Protein AF-A0A6V7KRG3-F1 (afdb_monomer)

Organism: NCBI:txid1563983

Secondary structure (DSSP, 8-state):
-PPEEE-----S--SS-SSS-S---S--------TT-HHHHHHHHHHTTSS---HHHHHHHHHHHHHHHHHHT-PPPP--TTTTTS------PPPPP--EEE-STTSSHHHHHHHHHHHH-

Sequence (121 aa):
MACYLMKVSGIPGLNHWLSRSCQYLISRDIGHEVKNGPIDILKNKISKGELVEDEYQMRVVQNLQRVYEDVHQYEPEKPGFFSKWLGKGKKKKKPPKGLYLYGAVGGGKTMLMDLFYDCCQ

Mean predicted aligned error: 13.24 Å

Structure (mmCIF, N/CA/C/O backbone):
data_AF-A0A6V7KRG3-F1
#
_entry.id   AF-A0A6V7KRG3-F1
#
loop_
_atom_site.group_PDB
_atom_site.id
_atom_site.type_symbol
_atom_site.label_atom_id
_atom_site.label_alt_id
_atom_site.label_comp_id
_atom_site.label_asym_id
_atom_site.label_entity_id
_atom_site.label_seq_id
_atom_site.pdbx_PDB_ins_code
_atom_site.Cartn_x
_atom_site.Cartn_y
_atom_site.Cartn_z
_atom_site.occupancy
_atom_site.B_iso_or_equiv
_atom_site.auth_seq_id
_atom_site.auth_comp_id
_atom_site.auth_asym_id
_atom_site.auth_atom_id
_atom_site.pdbx_PDB_model_num
ATOM 1 N N . MET A 1 1 ? -4.637 -9.980 13.983 1.00 33.91 1 MET A N 1
ATOM 2 C CA . MET A 1 1 ? -4.799 -11.201 13.157 1.00 33.91 1 MET A CA 1
ATOM 3 C C . MET A 1 1 ? -3.909 -11.011 11.932 1.00 33.91 1 MET A C 1
ATOM 5 O O . MET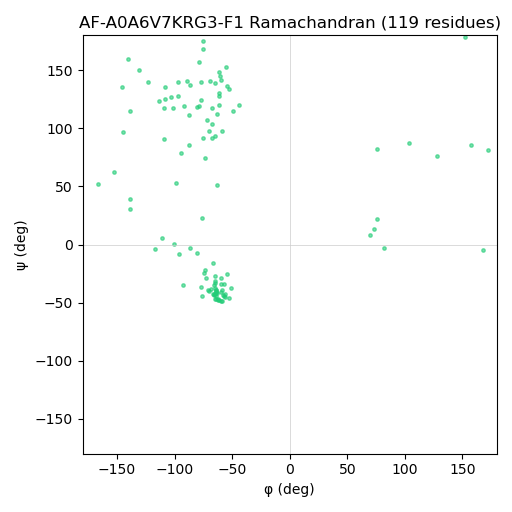 A 1 1 ? -4.037 -9.985 11.282 1.00 33.91 1 MET A O 1
ATOM 9 N N . ALA A 1 2 ? -2.913 -11.871 11.712 1.00 32.47 2 ALA A N 1
ATOM 10 C CA . ALA A 1 2 ? -1.742 -11.530 10.895 1.00 32.47 2 ALA A CA 1
ATOM 11 C C . ALA A 1 2 ? -2.005 -11.567 9.374 1.00 32.47 2 ALA A C 1
ATOM 13 O O . ALA A 1 2 ? -2.391 -12.599 8.826 1.00 32.47 2 ALA A O 1
ATOM 14 N N . CYS A 1 3 ? -1.728 -10.453 8.690 1.00 29.53 3 CYS A N 1
ATOM 15 C CA . CYS A 1 3 ? -1.468 -10.431 7.250 1.00 29.53 3 CYS A CA 1
ATOM 16 C C . CYS A 1 3 ? -0.027 -10.896 7.026 1.00 29.53 3 CYS A C 1
ATOM 18 O O . CYS A 1 3 ? 0.912 -10.273 7.525 1.00 29.53 3 CYS A O 1
ATOM 20 N N .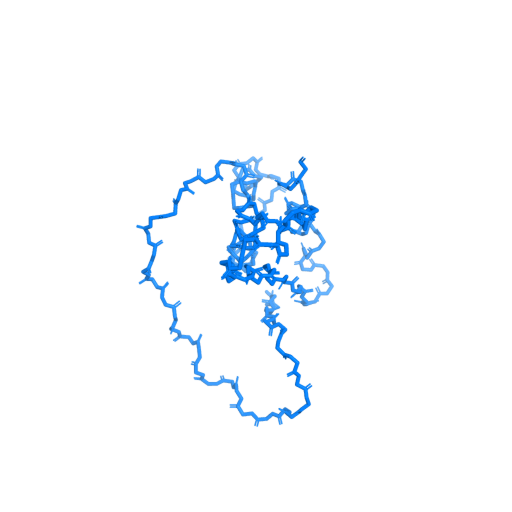 TYR A 1 4 ? 0.152 -11.990 6.294 1.00 40.25 4 TYR A N 1
ATOM 21 C CA . TYR A 1 4 ? 1.477 -12.449 5.902 1.00 40.25 4 TYR A CA 1
ATOM 22 C C . TYR A 1 4 ? 1.789 -11.952 4.484 1.00 40.25 4 TYR A C 1
ATOM 24 O O . TYR A 1 4 ? 0.930 -11.926 3.607 1.00 40.25 4 TYR A O 1
ATOM 32 N N . LEU A 1 5 ? 3.036 -11.533 4.269 1.00 36.44 5 LEU A N 1
ATOM 33 C CA . LEU A 1 5 ? 3.560 -11.061 2.988 1.00 36.44 5 LEU A CA 1
ATOM 34 C C . LEU A 1 5 ? 4.424 -12.159 2.369 1.00 36.44 5 LEU A C 1
ATOM 36 O O . LEU A 1 5 ? 5.350 -12.657 3.007 1.00 36.44 5 LEU A O 1
ATOM 40 N N . MET A 1 6 ? 4.147 -12.526 1.118 1.00 34.62 6 MET A N 1
ATOM 41 C CA . MET A 1 6 ? 4.990 -13.430 0.335 1.00 34.62 6 MET A CA 1
ATOM 42 C C . MET A 1 6 ? 5.651 -12.608 -0.752 1.00 34.62 6 MET A C 1
ATOM 44 O O . MET A 1 6 ? 4.999 -12.067 -1.643 1.00 34.62 6 MET A O 1
ATOM 48 N N . LYS A 1 7 ? 6.980 -12.548 -0.694 1.00 39.81 7 LYS A N 1
ATOM 49 C CA . LYS A 1 7 ? 7.797 -12.175 -1.842 1.00 39.81 7 LYS A CA 1
ATOM 50 C C . LYS A 1 7 ? 7.732 -13.363 -2.806 1.00 39.81 7 LYS A C 1
ATOM 52 O O . LYS A 1 7 ? 8.290 -14.416 -2.509 1.00 39.81 7 LYS A O 1
ATOM 57 N N . VAL A 1 8 ? 7.012 -13.229 -3.918 1.00 42.28 8 VAL A N 1
ATOM 58 C CA . VAL A 1 8 ? 6.890 -14.314 -4.902 1.00 42.28 8 VAL A CA 1
ATOM 59 C C . VAL A 1 8 ? 8.237 -14.487 -5.613 1.00 42.28 8 VAL A C 1
ATOM 61 O O . VAL A 1 8 ? 8.593 -13.754 -6.535 1.00 42.28 8 VAL A O 1
ATOM 64 N N . SER A 1 9 ? 9.015 -15.450 -5.136 1.00 43.50 9 SER A N 1
ATOM 65 C CA . SER A 1 9 ? 10.071 -16.127 -5.889 1.00 43.50 9 SER A CA 1
ATOM 66 C C . SER A 1 9 ? 9.525 -17.524 -6.155 1.00 43.50 9 SER A C 1
ATOM 68 O O . SER A 1 9 ? 9.074 -18.162 -5.211 1.00 43.50 9 SER A O 1
ATOM 70 N N . GLY A 1 10 ? 9.475 -17.959 -7.415 1.00 51.09 10 GLY A N 1
ATOM 71 C CA . GLY A 1 10 ? 8.909 -19.260 -7.783 1.00 51.09 10 GLY A CA 1
ATOM 72 C C . GLY A 1 10 ? 9.553 -20.416 -7.012 1.00 51.09 10 GLY A C 1
ATOM 73 O O . GLY A 1 10 ? 10.771 -20.434 -6.848 1.00 51.09 10 GLY A O 1
ATOM 74 N N . ILE A 1 11 ? 8.736 -21.356 -6.527 1.00 46.97 11 ILE A N 1
ATOM 75 C CA . ILE A 1 11 ? 9.181 -22.555 -5.799 1.00 46.97 11 ILE A CA 1
ATOM 76 C C . ILE A 1 11 ? 8.242 -23.729 -6.123 1.00 46.97 11 ILE A C 1
ATOM 78 O O . ILE A 1 11 ? 7.025 -23.584 -6.008 1.00 46.97 11 ILE A O 1
ATOM 82 N N . PRO A 1 12 ? 8.806 -24.920 -6.380 1.00 38.12 12 PRO A N 1
ATOM 83 C CA . PRO A 1 12 ? 8.420 -26.137 -5.680 1.00 38.12 12 PRO A CA 1
ATOM 84 C C . PRO A 1 12 ? 9.544 -26.555 -4.711 1.00 38.12 12 PRO A C 1
ATOM 86 O O . PRO A 1 12 ? 10.720 -26.505 -5.062 1.00 38.12 12 PRO A O 1
ATOM 89 N N . GLY A 1 13 ? 9.179 -26.938 -3.481 1.00 41.84 13 GLY A N 1
ATOM 90 C CA . GLY A 1 13 ? 10.121 -27.347 -2.426 1.00 41.84 13 GLY A CA 1
ATOM 91 C C . GLY A 1 13 ? 9.918 -26.591 -1.113 1.00 41.84 13 GLY A C 1
ATOM 92 O O . GLY A 1 13 ? 10.661 -25.667 -0.789 1.00 41.84 13 GLY A O 1
ATOM 93 N N . LEU A 1 14 ? 8.875 -26.969 -0.373 1.00 52.72 14 LEU A N 1
ATOM 94 C CA . LEU A 1 14 ? 8.606 -26.501 0.986 1.00 52.72 14 LEU A CA 1
ATOM 95 C C . LEU A 1 14 ? 9.504 -27.259 1.982 1.00 52.72 14 LEU A C 1
ATOM 97 O O . LEU A 1 14 ? 9.895 -28.388 1.700 1.00 52.72 14 LEU A O 1
ATOM 101 N N . ASN A 1 15 ? 9.727 -26.652 3.155 1.00 44.97 15 ASN A N 1
ATOM 102 C CA . ASN A 1 15 ? 10.372 -27.172 4.378 1.00 44.97 15 ASN A CA 1
ATOM 103 C C . ASN A 1 15 ? 11.809 -26.657 4.588 1.00 44.97 15 ASN A C 1
ATOM 105 O O . ASN A 1 15 ? 12.751 -27.305 4.155 1.00 44.97 15 ASN A O 1
ATOM 109 N N . HIS A 1 16 ? 11.950 -25.490 5.252 1.00 37.88 16 HIS A N 1
ATOM 110 C CA . HIS A 1 16 ? 12.991 -25.163 6.268 1.00 37.88 16 HIS A CA 1
ATOM 111 C C . HIS A 1 16 ? 13.073 -23.646 6.633 1.00 37.88 16 HIS A C 1
ATOM 113 O O . HIS A 1 16 ? 13.799 -23.259 7.543 1.00 37.88 16 HIS A O 1
ATOM 119 N N . TRP A 1 17 ? 12.325 -22.736 5.994 1.00 40.41 17 TRP A N 1
ATOM 120 C CA . TRP A 1 17 ? 12.543 -21.275 6.131 1.00 40.41 17 TRP A CA 1
ATOM 121 C C . TRP A 1 17 ? 11.621 -20.524 7.119 1.00 40.41 17 TRP A C 1
ATOM 123 O O . TRP A 1 17 ? 11.031 -19.508 6.764 1.00 40.41 17 TRP A O 1
ATOM 133 N N . LEU A 1 18 ? 11.513 -20.968 8.380 1.00 41.88 18 LEU A N 1
ATOM 134 C CA . LEU A 1 18 ? 10.744 -20.237 9.414 1.00 41.88 18 LEU A CA 1
ATOM 135 C C . LEU A 1 18 ? 11.569 -19.584 10.540 1.00 41.88 18 LEU A C 1
ATOM 137 O O . LEU A 1 18 ? 10.981 -18.999 11.440 1.00 41.88 18 LEU A O 1
ATOM 141 N N . SER A 1 19 ? 12.907 -19.597 10.503 1.00 40.50 19 SER A N 1
ATOM 142 C CA . SER A 1 19 ? 13.700 -19.181 11.682 1.00 40.50 19 SER A CA 1
ATOM 143 C C . SER A 1 19 ? 14.603 -17.941 11.523 1.00 40.50 19 SER A C 1
ATOM 145 O O . SER A 1 19 ? 15.202 -17.516 12.505 1.00 40.50 19 SER A O 1
ATOM 147 N N . ARG A 1 20 ? 14.733 -17.297 10.348 1.00 36.03 20 ARG A N 1
ATOM 148 C CA . ARG A 1 20 ? 15.894 -16.394 10.133 1.00 36.03 20 ARG A CA 1
ATOM 149 C C . ARG A 1 20 ? 15.706 -15.052 9.418 1.00 36.03 20 ARG A C 1
ATOM 151 O O . ARG A 1 20 ? 16.651 -14.552 8.817 1.00 36.03 20 ARG A O 1
ATOM 158 N N . SER A 1 21 ? 14.550 -14.394 9.505 1.00 40.41 21 SER A N 1
ATOM 159 C CA . SER A 1 21 ? 14.431 -13.024 8.951 1.00 40.41 21 SER A CA 1
ATOM 160 C C . SER A 1 21 ? 13.634 -12.051 9.820 1.00 40.41 21 SER A C 1
ATOM 162 O O . SER A 1 21 ? 12.913 -11.199 9.316 1.00 40.41 21 SER A O 1
ATOM 164 N N . CYS A 1 22 ? 13.823 -12.143 11.137 1.00 36.44 22 CYS A N 1
ATOM 165 C CA . CYS A 1 22 ? 13.608 -11.032 12.060 1.00 36.44 22 CYS A CA 1
ATOM 166 C C . CYS A 1 22 ? 14.964 -10.336 12.258 1.00 36.44 22 CYS A C 1
ATOM 168 O O . CYS A 1 22 ? 15.683 -10.683 13.183 1.00 36.44 22 CYS A O 1
ATOM 170 N N . GLN A 1 23 ? 15.365 -9.502 11.290 1.00 41.84 23 GLN A N 1
ATOM 171 C CA . GLN A 1 23 ? 16.474 -8.525 11.310 1.00 41.84 23 GLN A CA 1
ATOM 172 C C . GLN A 1 23 ? 16.881 -8.253 9.858 1.00 41.84 23 GLN A C 1
ATOM 174 O O . GLN A 1 23 ? 17.781 -8.892 9.319 1.00 41.84 23 GLN A O 1
ATOM 179 N N . TYR A 1 24 ? 16.213 -7.314 9.189 1.00 39.28 24 TYR A N 1
ATOM 180 C CA . TYR A 1 24 ? 16.817 -6.689 8.015 1.00 39.28 24 TYR A CA 1
ATOM 181 C C . TYR A 1 24 ? 16.410 -5.215 7.920 1.00 39.28 24 TYR A C 1
ATOM 183 O O . TYR A 1 24 ? 15.351 -4.865 7.408 1.00 39.28 24 TYR A O 1
ATOM 191 N N . LEU A 1 25 ? 17.335 -4.393 8.428 1.00 40.50 25 LEU A N 1
ATOM 192 C CA . LEU A 1 25 ? 17.684 -3.044 7.980 1.00 40.50 25 LEU A CA 1
ATOM 193 C C . LEU A 1 25 ? 16.741 -1.883 8.329 1.00 40.50 25 LEU A C 1
ATOM 195 O O . LEU A 1 25 ? 16.029 -1.338 7.491 1.00 40.50 25 LEU A O 1
ATOM 199 N N . ILE A 1 26 ? 16.925 -1.409 9.562 1.00 40.34 26 ILE A N 1
ATOM 200 C CA . ILE A 1 26 ? 17.041 0.021 9.880 1.00 40.34 26 ILE A CA 1
ATOM 201 C C . ILE A 1 26 ? 18.363 0.484 9.248 1.00 40.34 26 ILE A C 1
ATOM 203 O O . ILE A 1 26 ? 19.415 0.252 9.833 1.00 40.34 26 ILE A O 1
ATOM 207 N N . SER A 1 27 ? 18.349 0.977 8.008 1.00 39.09 27 SER A N 1
ATOM 208 C CA . SER A 1 27 ? 19.407 1.824 7.409 1.00 39.09 27 SER A CA 1
ATOM 209 C C . SER A 1 27 ? 19.123 2.024 5.919 1.00 39.09 27 SER A C 1
ATOM 211 O O . SER A 1 27 ? 19.667 1.318 5.069 1.00 39.09 27 SER A O 1
ATOM 213 N N . ARG A 1 28 ? 18.233 2.969 5.608 1.00 40.28 28 ARG A N 1
ATOM 214 C CA . ARG A 1 28 ? 18.204 3.751 4.356 1.00 40.28 28 ARG A CA 1
ATOM 215 C C . ARG A 1 28 ? 17.256 4.940 4.548 1.00 40.28 28 ARG A C 1
ATOM 217 O O . ARG A 1 28 ? 16.346 5.173 3.766 1.00 40.28 28 ARG A O 1
ATOM 224 N N . ASP A 1 29 ? 17.491 5.684 5.623 1.00 46.75 29 ASP A N 1
ATOM 225 C CA . ASP A 1 29 ? 16.920 7.012 5.836 1.00 46.75 29 ASP A CA 1
ATOM 226 C C . ASP A 1 29 ? 17.621 8.021 4.921 1.00 46.75 29 ASP A C 1
ATOM 228 O O . ASP A 1 29 ? 18.478 8.754 5.386 1.00 46.75 29 ASP A O 1
ATOM 232 N N . ILE A 1 30 ? 17.313 8.001 3.619 1.00 47.25 30 ILE A N 1
ATOM 233 C CA . ILE A 1 30 ? 17.248 9.186 2.736 1.00 47.25 30 ILE A CA 1
ATOM 234 C C . ILE A 1 30 ? 16.248 8.829 1.621 1.00 47.25 30 ILE A C 1
ATOM 236 O O . ILE A 1 30 ? 16.604 8.655 0.456 1.00 47.25 30 ILE A O 1
ATOM 240 N N . GLY A 1 31 ? 14.994 8.593 2.002 1.00 40.53 31 GLY A N 1
ATOM 241 C CA . GLY A 1 31 ? 13.889 8.450 1.060 1.00 40.53 31 GLY A CA 1
ATOM 242 C C . GLY A 1 31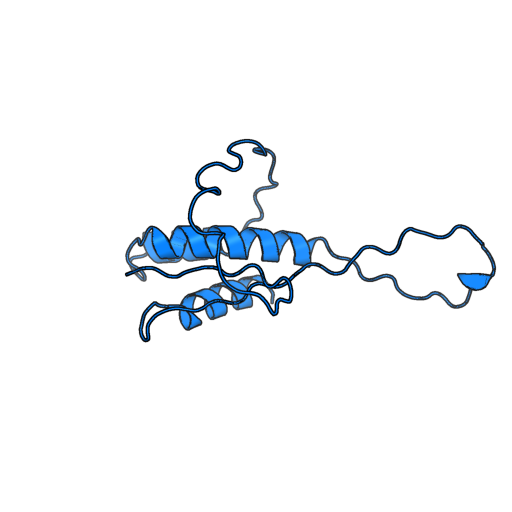 ? 13.265 9.819 0.861 1.00 40.53 31 GLY A C 1
ATOM 243 O O . GLY A 1 31 ? 12.816 10.433 1.822 1.00 40.53 31 GLY A O 1
ATOM 244 N N . HIS A 1 32 ? 13.287 10.316 -0.368 1.00 46.22 32 HIS A N 1
ATOM 245 C CA . HIS A 1 32 ? 12.487 11.454 -0.800 1.00 46.22 32 HIS A CA 1
ATOM 246 C C . HIS A 1 32 ? 11.056 11.278 -0.256 1.00 46.22 32 HIS A C 1
ATOM 248 O O . HIS A 1 32 ? 10.438 10.258 -0.549 1.00 46.22 32 HIS A O 1
ATOM 254 N N . GLU A 1 33 ? 10.550 12.203 0.567 1.00 54.28 33 GLU A N 1
ATOM 255 C CA . GLU A 1 33 ? 9.179 12.134 1.088 1.00 54.28 33 GLU A CA 1
ATOM 256 C C . GLU A 1 33 ? 8.227 12.283 -0.104 1.00 54.28 33 GLU A C 1
ATOM 258 O O . GLU A 1 33 ? 7.966 13.388 -0.591 1.00 54.28 33 GLU A O 1
ATOM 263 N N . VAL A 1 34 ? 7.797 11.154 -0.675 1.00 62.44 34 VAL A N 1
ATOM 264 C CA . VAL A 1 34 ? 6.858 11.159 -1.791 1.00 62.44 34 VAL A CA 1
ATOM 265 C C . VAL A 1 34 ? 5.490 11.477 -1.218 1.00 62.44 34 VAL A C 1
ATOM 267 O O . VAL A 1 34 ? 4.766 10.581 -0.793 1.00 62.44 34 VAL A O 1
ATOM 270 N N . LYS A 1 35 ? 5.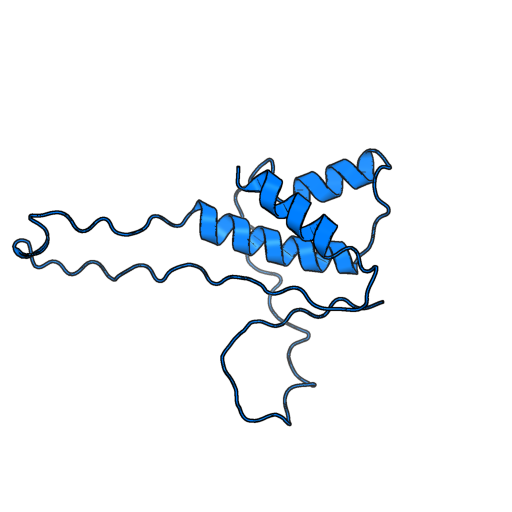162 12.772 -1.209 1.00 69.62 35 LYS A N 1
ATOM 271 C CA . LYS A 1 35 ? 3.837 13.254 -0.826 1.00 69.62 35 LYS A CA 1
ATOM 272 C C . LYS A 1 35 ? 2.775 12.516 -1.638 1.00 69.62 35 LYS A C 1
ATOM 274 O O . LYS A 1 35 ? 2.892 12.423 -2.861 1.00 69.62 35 LYS A O 1
ATOM 279 N N . ASN A 1 36 ? 1.735 12.058 -0.945 1.00 83.69 36 ASN A N 1
ATOM 280 C CA . ASN A 1 36 ? 0.611 11.281 -1.489 1.00 83.69 36 ASN A CA 1
ATOM 281 C C . ASN A 1 36 ? 0.935 9.805 -1.780 1.00 83.69 36 ASN A C 1
ATOM 283 O O . ASN A 1 36 ? 0.247 9.173 -2.576 1.00 83.69 36 ASN A O 1
ATOM 287 N N . GLY A 1 37 ? 1.963 9.242 -1.138 1.00 92.25 37 GLY A N 1
ATOM 288 C CA . GLY A 1 37 ? 2.202 7.799 -1.170 1.00 92.25 37 GLY A CA 1
ATOM 289 C C . GLY A 1 37 ? 1.233 7.005 -0.274 1.00 92.25 37 GLY A C 1
ATOM 290 O O . GLY A 1 37 ? 0.565 7.581 0.593 1.00 92.25 37 GLY A O 1
ATOM 291 N N . PRO A 1 38 ? 1.191 5.666 -0.406 1.00 95.69 38 PRO A N 1
ATOM 292 C CA . PRO A 1 38 ? 0.305 4.804 0.382 1.00 95.69 38 PRO A CA 1
ATOM 293 C C . PRO A 1 38 ? 0.366 5.023 1.903 1.00 95.69 38 PRO A C 1
ATOM 295 O O . PRO A 1 38 ? -0.667 4.960 2.576 1.00 95.69 38 PRO A O 1
ATOM 298 N N . ILE A 1 39 ? 1.556 5.293 2.463 1.00 96.19 39 ILE A N 1
ATOM 299 C CA . ILE A 1 39 ? 1.713 5.573 3.905 1.00 96.19 39 ILE A CA 1
ATOM 300 C C . ILE A 1 39 ? 0.976 6.853 4.297 1.00 96.19 39 ILE A C 1
ATOM 302 O O . ILE A 1 39 ? 0.294 6.873 5.324 1.00 96.19 39 ILE A O 1
ATOM 306 N N . ASP A 1 40 ? 1.110 7.906 3.495 1.00 94.75 40 ASP A N 1
ATOM 307 C CA . ASP A 1 40 ? 0.523 9.210 3.790 1.00 94.75 40 ASP A CA 1
ATOM 308 C C . ASP A 1 40 ? -0.998 9.136 3.757 1.00 94.75 40 ASP A C 1
ATOM 310 O O . ASP A 1 40 ? -1.658 9.646 4.665 1.00 94.75 40 ASP A O 1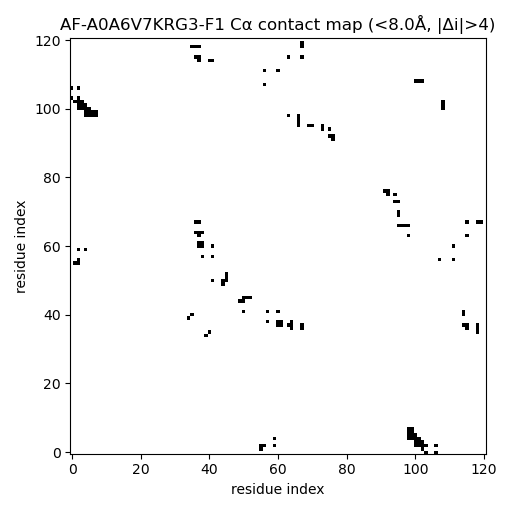
ATOM 314 N N . ILE A 1 41 ? -1.564 8.450 2.758 1.00 94.44 41 ILE A N 1
ATOM 315 C CA . ILE A 1 41 ? -3.019 8.318 2.662 1.00 94.44 41 ILE A CA 1
ATOM 316 C C . ILE A 1 41 ? -3.567 7.484 3.826 1.00 94.44 41 ILE A C 1
ATOM 318 O O . ILE A 1 41 ? -4.555 7.894 4.441 1.00 94.44 41 ILE A O 1
ATOM 322 N N . LEU A 1 42 ? -2.916 6.373 4.202 1.00 95.06 42 LEU A N 1
ATOM 323 C CA . LEU A 1 42 ? -3.346 5.590 5.366 1.00 95.06 42 LEU A CA 1
ATOM 324 C C . LEU A 1 42 ? -3.309 6.437 6.651 1.00 95.06 42 LEU A C 1
ATOM 326 O O . LEU A 1 42 ? -4.302 6.489 7.379 1.00 95.06 42 LEU A O 1
ATOM 330 N N . LYS A 1 43 ? -2.205 7.152 6.905 1.00 95.31 43 LYS A N 1
ATOM 331 C CA . LYS A 1 43 ? -2.073 8.042 8.073 1.00 95.31 43 LYS A CA 1
ATOM 332 C C . LYS A 1 43 ? -3.128 9.146 8.086 1.00 95.31 43 LYS A C 1
ATOM 334 O O . LYS A 1 43 ? -3.681 9.440 9.141 1.00 95.31 43 LYS A O 1
ATOM 339 N N . ASN A 1 44 ? -3.431 9.732 6.930 1.00 94.81 44 ASN A N 1
ATOM 340 C CA . ASN A 1 44 ? -4.462 10.757 6.790 1.00 94.81 44 ASN A CA 1
ATOM 341 C C . ASN A 1 44 ? -5.868 10.213 7.090 1.00 94.81 44 ASN A C 1
ATOM 343 O O . ASN A 1 44 ? -6.682 10.898 7.700 1.00 94.81 44 ASN A O 1
ATOM 347 N N . LYS A 1 45 ? -6.172 8.974 6.694 1.00 94.69 45 LYS A N 1
ATOM 348 C CA . LYS A 1 45 ? -7.451 8.335 7.040 1.00 94.69 45 LYS A CA 1
ATOM 349 C C . LYS A 1 45 ? -7.556 8.024 8.533 1.00 94.69 45 LYS A C 1
ATOM 351 O O . LYS A 1 45 ? -8.620 8.217 9.116 1.00 94.69 45 LYS A O 1
ATOM 356 N N . ILE A 1 46 ? -6.455 7.598 9.154 1.00 96.25 46 ILE A N 1
ATOM 357 C CA . ILE A 1 46 ? -6.388 7.377 10.606 1.00 96.25 46 ILE A CA 1
ATOM 358 C C . ILE A 1 46 ? -6.583 8.697 11.359 1.00 96.25 46 ILE A C 1
ATOM 360 O O . ILE A 1 46 ? -7.408 8.768 12.267 1.00 96.25 46 ILE A O 1
ATOM 364 N N . SER A 1 47 ? -5.890 9.769 10.962 1.00 95.81 47 SER A N 1
ATOM 365 C CA . SER A 1 47 ? -6.001 11.070 11.638 1.00 95.81 47 SER A CA 1
ATOM 366 C C . SER A 1 47 ? -7.393 11.698 11.520 1.00 95.81 47 SER A C 1
ATOM 368 O O . SER A 1 47 ? -7.810 12.433 12.413 1.00 95.81 47 SER A O 1
ATOM 370 N N . LYS A 1 48 ? -8.135 11.378 10.454 1.00 96.44 48 LYS A N 1
ATOM 371 C CA . LYS A 1 48 ? -9.543 11.764 10.265 1.00 96.44 48 LYS A CA 1
ATOM 372 C C . LYS A 1 48 ? -10.543 10.880 11.016 1.00 96.44 48 LYS A C 1
ATOM 374 O O . LYS A 1 48 ? -11.732 11.185 11.007 1.00 96.44 48 LYS A O 1
ATOM 379 N N . GLY A 1 49 ? -10.095 9.785 11.630 1.00 94.94 49 GLY A N 1
ATOM 380 C CA . GLY A 1 49 ? -10.969 8.808 12.281 1.00 94.94 49 GLY A CA 1
ATOM 381 C C . GLY A 1 49 ? -11.764 7.924 11.311 1.00 94.94 49 GLY A C 1
ATOM 382 O O . GLY A 1 49 ? -12.688 7.240 11.740 1.00 94.94 49 GLY A O 1
ATOM 383 N N . GLU A 1 50 ? -11.418 7.912 10.018 1.00 95.31 50 GLU A N 1
ATOM 384 C CA . GLU A 1 50 ? -12.027 7.009 9.025 1.00 95.31 50 GLU A CA 1
ATOM 385 C C . GLU A 1 50 ? -11.545 5.562 9.211 1.00 95.31 50 GLU A C 1
ATOM 387 O O . GLU A 1 50 ? -12.255 4.616 8.875 1.00 95.31 50 GLU A O 1
ATOM 392 N N . LEU A 1 51 ? -10.324 5.393 9.727 1.00 94.69 51 LEU A N 1
ATOM 393 C CA . LEU A 1 51 ? -9.695 4.104 9.995 1.00 94.69 51 LEU A CA 1
ATOM 394 C C . LEU A 1 51 ? -9.114 4.077 11.408 1.00 94.69 51 LEU A C 1
ATOM 396 O O . LEU A 1 51 ? -8.665 5.092 11.936 1.00 94.69 51 LEU A O 1
ATOM 400 N N . VAL A 1 52 ? -9.085 2.885 11.996 1.00 93.62 52 VAL A N 1
ATOM 401 C CA . VAL A 1 52 ? -8.402 2.628 13.267 1.00 93.62 52 VAL A CA 1
ATOM 402 C C . VAL A 1 52 ? -6.957 2.236 12.980 1.00 93.62 52 VAL A C 1
ATOM 404 O O . VAL A 1 52 ? -6.687 1.508 12.024 1.00 93.62 52 VAL A O 1
ATOM 407 N N . GLU A 1 53 ? -6.030 2.711 13.808 1.00 93.19 53 GLU A N 1
ATOM 408 C CA . GLU A 1 53 ? -4.624 2.331 13.712 1.00 93.19 53 GLU A CA 1
ATOM 409 C C . GLU A 1 53 ? -4.440 0.818 13.923 1.00 93.19 53 GLU A C 1
ATOM 411 O O . GLU A 1 53 ? -4.908 0.239 14.903 1.00 93.19 53 GLU A O 1
ATOM 416 N N . ASP A 1 54 ? -3.743 0.175 12.984 1.00 94.62 54 ASP A N 1
ATOM 417 C CA . ASP A 1 54 ? -3.430 -1.253 13.004 1.00 94.62 54 ASP A CA 1
ATOM 418 C C . ASP A 1 54 ? -1.981 -1.459 12.540 1.00 94.62 54 ASP A C 1
ATOM 420 O O . ASP A 1 54 ? -1.627 -1.211 11.382 1.00 94.62 54 ASP A O 1
ATOM 424 N N . GLU A 1 55 ? -1.130 -1.947 13.445 1.00 92.81 55 GLU A N 1
ATOM 425 C CA . GLU A 1 55 ? 0.288 -2.191 13.171 1.00 92.81 55 GLU A CA 1
ATOM 426 C C . GLU A 1 55 ? 0.522 -3.142 11.987 1.00 92.81 55 GLU A C 1
ATOM 428 O O . GLU A 1 55 ? 1.500 -2.988 11.246 1.00 92.81 55 GLU A O 1
ATOM 433 N N . TYR A 1 56 ? -0.349 -4.136 11.782 1.00 91.31 56 TYR A N 1
ATOM 434 C CA . TYR A 1 56 ? -0.207 -5.079 10.672 1.00 91.31 56 TYR A CA 1
ATOM 435 C C . TYR A 1 56 ? -0.495 -4.396 9.339 1.00 91.31 56 TYR A C 1
ATOM 437 O O . TYR A 1 56 ? 0.233 -4.622 8.368 1.00 91.31 56 TYR A O 1
ATOM 445 N N . GLN A 1 57 ? -1.510 -3.532 9.297 1.00 93.50 57 GLN A N 1
ATOM 446 C CA . GLN A 1 57 ? -1.817 -2.739 8.107 1.00 93.50 57 GLN A CA 1
ATOM 447 C C . GLN A 1 57 ? -0.681 -1.765 7.798 1.00 93.50 57 GLN A C 1
ATOM 449 O O . GLN A 1 57 ? -0.234 -1.712 6.653 1.00 93.50 57 GLN A O 1
ATOM 454 N N . MET A 1 58 ? -0.117 -1.101 8.811 1.00 95.06 58 MET A N 1
ATOM 455 C CA . MET A 1 58 ? 1.045 -0.222 8.632 1.00 95.06 58 MET A CA 1
ATOM 456 C C . MET A 1 58 ? 2.245 -0.954 8.020 1.00 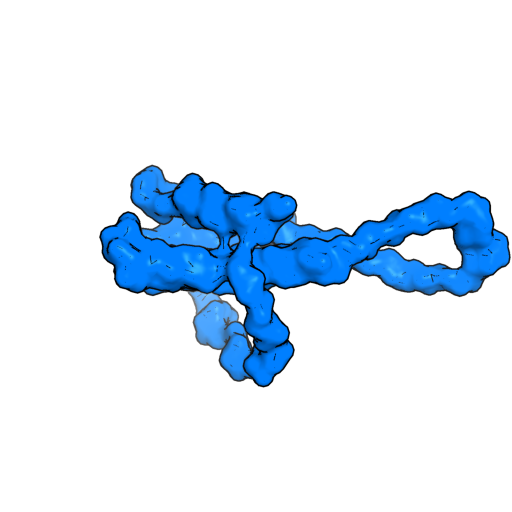95.06 58 MET A C 1
ATOM 458 O O . MET A 1 58 ? 2.866 -0.445 7.085 1.00 95.06 58 MET A O 1
ATOM 462 N N . ARG A 1 59 ? 2.553 -2.179 8.468 1.00 93.88 59 ARG A N 1
ATOM 463 C CA . ARG A 1 59 ? 3.634 -2.993 7.874 1.00 93.88 59 ARG A CA 1
ATOM 464 C C . ARG A 1 59 ? 3.351 -3.365 6.420 1.00 93.88 59 ARG A C 1
ATOM 466 O O . ARG A 1 59 ? 4.270 -3.380 5.598 1.00 93.88 59 ARG A O 1
ATOM 473 N N . VAL A 1 60 ? 2.102 -3.679 6.078 1.00 94.62 60 VAL A N 1
ATOM 474 C CA . VAL A 1 60 ? 1.718 -3.954 4.686 1.00 94.62 60 VAL A CA 1
ATOM 475 C C . VAL A 1 60 ? 1.883 -2.700 3.831 1.00 94.62 60 VAL A C 1
ATOM 477 O O . VAL A 1 60 ? 2.535 -2.762 2.787 1.00 94.62 60 VAL A O 1
ATOM 480 N N . VAL A 1 61 ? 1.393 -1.555 4.302 1.00 95.44 61 VAL A N 1
ATOM 481 C CA . VAL A 1 61 ? 1.480 -0.280 3.581 1.00 95.44 61 VAL A CA 1
ATOM 482 C C . VAL A 1 61 ? 2.920 0.196 3.409 1.00 95.44 61 VAL A C 1
ATOM 484 O O . VAL A 1 61 ? 3.259 0.701 2.347 1.00 95.44 61 VAL A O 1
ATOM 487 N N . GLN A 1 62 ? 3.819 -0.068 4.358 1.00 95.25 62 GLN A N 1
ATOM 488 C CA . GLN A 1 62 ? 5.257 0.170 4.166 1.00 95.25 62 GLN A CA 1
ATOM 489 C C . GLN A 1 62 ? 5.850 -0.628 2.995 1.00 95.25 62 GLN A C 1
ATOM 491 O O . GLN A 1 62 ? 6.758 -0.156 2.313 1.00 95.25 62 GLN A O 1
ATOM 496 N N . ASN A 1 63 ? 5.360 -1.844 2.742 1.00 94.06 63 ASN A N 1
ATOM 497 C CA . ASN A 1 63 ? 5.796 -2.621 1.581 1.00 94.06 63 ASN A CA 1
ATOM 498 C C . ASN A 1 63 ? 5.154 -2.113 0.287 1.00 94.06 63 ASN A C 1
ATOM 500 O O . ASN A 1 63 ? 5.832 -2.079 -0.737 1.00 94.06 63 ASN A O 1
ATOM 504 N N . LEU A 1 64 ? 3.893 -1.679 0.339 1.00 95.38 64 LEU A N 1
ATOM 505 C CA . LEU A 1 64 ? 3.219 -1.037 -0.791 1.00 95.38 64 LEU A CA 1
ATOM 506 C C . LEU A 1 64 ? 3.887 0.290 -1.173 1.00 95.38 64 LEU A C 1
ATOM 508 O O . LEU A 1 64 ? 4.087 0.533 -2.355 1.00 95.38 64 LEU A O 1
ATOM 512 N N . GLN A 1 65 ? 4.331 1.087 -0.201 1.00 95.69 65 GLN A N 1
ATOM 513 C CA . GLN A 1 65 ? 5.104 2.312 -0.424 1.00 95.69 65 GLN A CA 1
ATOM 514 C C . GLN A 1 65 ? 6.383 2.044 -1.225 1.00 95.69 65 GLN A C 1
ATOM 516 O O . GLN A 1 65 ? 6.677 2.751 -2.181 1.00 95.69 65 GLN A O 1
ATOM 521 N N . ARG A 1 66 ? 7.117 0.978 -0.888 1.00 93.62 66 ARG A N 1
ATOM 522 C CA . ARG A 1 66 ? 8.319 0.587 -1.643 1.00 93.62 66 ARG A CA 1
ATOM 523 C C . ARG A 1 66 ? 7.986 0.205 -3.082 1.00 93.62 66 ARG A C 1
ATOM 525 O O . ARG A 1 66 ? 8.706 0.584 -3.993 1.00 93.62 66 ARG A O 1
ATOM 532 N N . VAL A 1 67 ? 6.897 -0.540 -3.291 1.00 93.19 67 VAL A N 1
ATOM 533 C CA . VAL A 1 67 ? 6.432 -0.888 -4.645 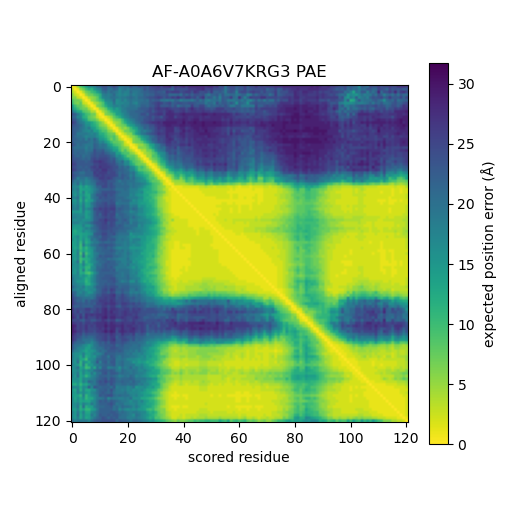1.00 93.19 67 VAL A CA 1
ATOM 534 C C . VAL A 1 67 ? 6.012 0.367 -5.408 1.00 93.19 67 VAL A C 1
ATOM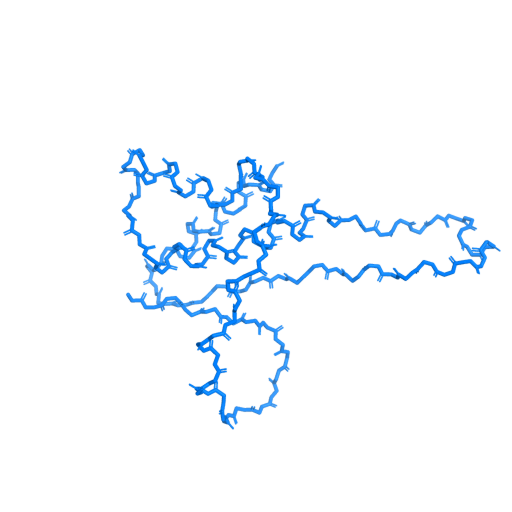 536 O O . VAL A 1 67 ? 6.333 0.488 -6.584 1.00 93.19 67 VAL A O 1
ATOM 539 N N . TYR A 1 68 ? 5.334 1.303 -4.745 1.00 94.38 68 TYR A N 1
ATOM 540 C CA . TYR A 1 68 ? 4.939 2.584 -5.319 1.00 94.38 68 TYR A CA 1
ATOM 541 C C . TYR A 1 68 ? 6.162 3.373 -5.803 1.00 94.38 68 TYR A C 1
ATOM 543 O O . TYR A 1 68 ? 6.204 3.773 -6.961 1.00 94.38 68 TYR A O 1
ATOM 551 N N . GLU A 1 69 ? 7.200 3.503 -4.975 1.00 92.31 69 GLU A N 1
ATOM 552 C CA . GLU A 1 69 ? 8.462 4.157 -5.346 1.00 92.31 69 GLU A CA 1
ATOM 553 C C . GLU A 1 69 ? 9.179 3.437 -6.498 1.00 92.31 69 GLU A C 1
ATOM 555 O O . GLU A 1 69 ? 9.577 4.077 -7.475 1.00 92.31 69 GLU A O 1
ATOM 560 N N . ASP A 1 70 ? 9.295 2.106 -6.416 1.00 90.50 70 ASP A N 1
ATOM 561 C CA . ASP A 1 70 ? 9.925 1.270 -7.444 1.00 90.50 70 ASP A CA 1
ATOM 562 C C . ASP A 1 70 ? 9.225 1.424 -8.807 1.00 90.50 70 ASP A C 1
ATOM 564 O O . ASP A 1 70 ? 9.888 1.447 -9.847 1.00 90.50 70 ASP A O 1
ATOM 568 N N . VAL A 1 71 ? 7.891 1.516 -8.814 1.00 90.19 71 VAL A N 1
ATOM 569 C CA . VAL A 1 71 ? 7.081 1.700 -10.028 1.00 90.19 71 VAL A CA 1
ATOM 570 C C . VAL A 1 71 ? 7.159 3.137 -10.531 1.00 90.19 71 VAL A C 1
ATOM 572 O O . VAL A 1 71 ? 7.364 3.342 -11.725 1.00 90.19 71 VAL A O 1
ATOM 575 N N . HIS A 1 72 ? 7.054 4.129 -9.648 1.00 89.19 72 HIS A N 1
ATOM 576 C CA . HIS A 1 72 ? 7.064 5.545 -10.024 1.00 89.19 72 HIS A CA 1
ATOM 577 C C . HIS A 1 72 ? 8.408 5.980 -10.631 1.00 89.19 72 HIS A C 1
ATOM 579 O O . HIS A 1 72 ? 8.457 6.822 -11.522 1.00 89.19 72 HIS A O 1
ATOM 585 N N . GLN A 1 73 ? 9.514 5.371 -10.194 1.00 87.25 73 GLN A N 1
ATOM 586 C CA . GLN A 1 73 ? 10.855 5.625 -10.734 1.00 87.25 73 GLN A CA 1
ATOM 587 C C . GLN A 1 73 ? 11.201 4.755 -11.959 1.00 87.25 73 GLN A C 1
ATOM 589 O O . GLN A 1 73 ? 12.301 4.871 -12.524 1.00 87.25 73 GLN A O 1
ATOM 594 N N . TYR A 1 74 ? 10.309 3.848 -12.366 1.00 87.75 74 TYR A N 1
ATOM 595 C CA . TYR A 1 74 ? 10.562 2.931 -13.468 1.00 87.75 74 TYR A CA 1
ATOM 596 C C . TYR A 1 74 ? 10.175 3.537 -14.819 1.00 87.75 74 TYR A C 1
ATOM 598 O O . TYR A 1 74 ? 9.007 3.660 -15.169 1.00 87.75 74 TYR A O 1
ATOM 606 N N . GLU A 1 75 ? 11.186 3.813 -15.642 1.00 84.94 75 GLU A N 1
ATOM 607 C CA . GLU A 1 75 ? 11.003 4.144 -17.054 1.00 84.94 75 GLU A CA 1
ATOM 608 C C . GLU A 1 75 ? 11.311 2.919 -17.934 1.00 84.94 75 GLU A C 1
ATOM 610 O O . GLU A 1 75 ? 12.459 2.448 -17.944 1.00 84.94 75 GLU A O 1
ATOM 615 N N . PRO A 1 76 ? 10.329 2.392 -18.693 1.00 81.88 76 PRO A N 1
ATOM 616 C CA . PRO A 1 76 ? 10.570 1.299 -19.622 1.00 81.88 76 PRO A CA 1
ATOM 617 C C . PRO A 1 76 ? 11.429 1.770 -20.800 1.00 81.88 76 PRO A C 1
ATOM 619 O O . PRO A 1 76 ? 11.247 2.860 -21.348 1.00 81.88 76 PRO A O 1
ATOM 622 N N . GLU A 1 77 ? 12.359 0.923 -21.238 1.00 75.69 77 GLU A N 1
ATOM 623 C CA . GLU A 1 77 ? 13.173 1.222 -22.414 1.00 75.69 77 GLU A CA 1
ATOM 624 C C . GLU A 1 77 ? 12.300 1.222 -23.676 1.00 75.69 77 GLU A C 1
ATOM 626 O O . GLU A 1 77 ? 11.738 0.196 -24.059 1.00 75.69 77 GLU A O 1
ATOM 631 N N . LYS A 1 78 ? 12.211 2.370 -24.354 1.00 68.94 78 LYS A N 1
ATOM 632 C CA . LYS A 1 78 ? 11.579 2.469 -25.674 1.00 68.94 78 LYS A CA 1
ATOM 633 C C . LYS A 1 78 ? 12.583 1.996 -26.735 1.00 68.94 78 LYS A C 1
ATOM 635 O O . LYS A 1 78 ? 13.642 2.619 -26.865 1.00 68.94 78 LYS A O 1
ATOM 640 N N . PRO A 1 79 ? 12.305 0.931 -27.507 1.00 62.62 79 PRO A N 1
ATOM 641 C CA . PRO A 1 79 ? 13.187 0.534 -28.597 1.00 62.62 79 PRO A CA 1
ATOM 642 C C . PRO A 1 79 ? 13.148 1.607 -29.695 1.00 62.62 79 PRO A C 1
ATOM 644 O O . PRO A 1 79 ? 12.181 1.719 -30.441 1.00 62.62 79 PRO A O 1
ATOM 647 N N . GLY A 1 80 ? 14.192 2.434 -29.783 1.00 67.56 80 GLY A N 1
ATOM 648 C CA . GLY A 1 80 ? 14.339 3.409 -30.866 1.00 67.56 80 GLY A CA 1
ATOM 649 C C . GLY A 1 80 ? 14.795 2.734 -32.163 1.00 67.56 80 GLY A C 1
ATOM 650 O O . GLY A 1 80 ? 15.684 1.880 -32.124 1.00 67.56 80 GLY A O 1
ATOM 651 N N . PHE A 1 81 ? 14.244 3.152 -33.308 1.00 65.38 81 PHE A N 1
ATOM 652 C CA . PHE A 1 81 ? 14.550 2.606 -34.644 1.00 65.38 81 PHE A CA 1
ATOM 653 C C . PHE A 1 81 ? 16.054 2.614 -35.006 1.00 65.38 81 PHE A C 1
ATOM 655 O O . PHE A 1 81 ? 16.503 1.750 -35.751 1.00 65.38 81 PHE A O 1
ATOM 662 N N . PHE A 1 82 ? 16.861 3.507 -34.416 1.00 62.41 82 PHE A N 1
ATOM 663 C CA . PHE A 1 82 ? 18.317 3.597 -34.638 1.00 62.41 82 PHE A CA 1
ATOM 664 C C . PHE A 1 82 ? 19.182 2.961 -33.530 1.00 62.41 82 PHE A C 1
ATOM 666 O O . PHE A 1 82 ? 20.409 2.944 -33.629 1.00 62.41 82 PHE A O 1
ATOM 673 N N . SER A 1 83 ? 18.573 2.390 -32.482 1.00 62.25 83 SER A N 1
ATOM 674 C CA . SER A 1 83 ? 19.303 1.813 -31.333 1.00 62.25 83 SER A CA 1
ATOM 675 C C . SER A 1 83 ? 20.143 0.573 -31.673 1.00 62.25 83 SER A C 1
ATOM 677 O O . SER A 1 83 ? 21.037 0.216 -30.912 1.00 62.25 83 SER A O 1
ATOM 679 N N . LYS A 1 84 ? 19.904 -0.060 -32.832 1.00 61.09 84 LYS A N 1
ATOM 680 C CA . LYS A 1 84 ? 20.712 -1.181 -33.339 1.00 61.09 84 LYS A CA 1
ATOM 681 C C . LYS A 1 84 ? 22.079 -0.759 -33.888 1.00 61.09 84 LYS A C 1
ATOM 683 O O . LYS A 1 84 ? 22.973 -1.596 -33.918 1.00 61.09 84 LYS A O 1
ATOM 688 N N . TRP A 1 85 ? 22.249 0.493 -34.325 1.00 65.81 85 TRP A N 1
ATOM 689 C CA . TRP A 1 85 ? 23.482 0.922 -35.001 1.00 65.81 85 TRP A CA 1
ATOM 690 C C . TRP A 1 85 ? 24.515 1.519 -34.031 1.00 65.81 85 TRP A C 1
ATOM 692 O O . TRP A 1 85 ? 25.711 1.274 -34.161 1.00 65.81 85 TRP A O 1
ATOM 702 N N . LEU A 1 86 ? 24.074 2.223 -32.985 1.00 63.44 86 LEU A N 1
ATOM 703 C CA . LEU A 1 86 ? 24.960 2.675 -31.911 1.00 63.44 86 LEU A CA 1
ATOM 704 C C . LEU A 1 86 ? 25.077 1.584 -30.842 1.00 63.44 86 LEU A C 1
ATOM 706 O O . LEU A 1 86 ? 24.348 1.586 -29.853 1.00 63.44 86 LEU A O 1
ATOM 710 N N . GLY A 1 87 ? 26.000 0.644 -31.063 1.00 56.09 87 GLY A N 1
ATOM 711 C CA . GLY A 1 87 ? 26.305 -0.526 -30.227 1.00 56.09 87 GLY A CA 1
ATOM 712 C C . GLY A 1 87 ? 26.834 -0.231 -28.816 1.00 56.09 87 GLY A C 1
ATOM 713 O O . GLY A 1 87 ? 27.844 -0.788 -28.397 1.00 56.09 87 GLY A O 1
ATOM 714 N N . LYS A 1 88 ? 26.147 0.613 -28.043 1.00 54.59 88 LYS A N 1
ATOM 715 C CA . LYS A 1 88 ? 26.362 0.775 -26.603 1.00 54.59 88 LYS A CA 1
ATOM 716 C C . LYS A 1 88 ? 25.159 0.179 -25.882 1.00 54.59 88 LYS A C 1
ATOM 718 O O . LYS A 1 88 ? 24.152 0.845 -25.656 1.00 54.59 88 LYS A O 1
ATOM 723 N N . GLY A 1 89 ? 25.263 -1.112 -25.564 1.00 56.44 89 GLY A N 1
ATOM 724 C CA . GLY A 1 89 ? 24.245 -1.862 -24.835 1.00 56.44 89 GLY A CA 1
ATOM 725 C C . GLY A 1 89 ? 23.981 -1.235 -23.470 1.00 56.44 89 GLY A C 1
ATOM 726 O O . GLY A 1 89 ? 24.720 -1.471 -22.513 1.00 56.44 89 GLY A O 1
ATOM 727 N N . LYS A 1 90 ? 22.926 -0.422 -23.370 1.00 60.81 90 LYS A N 1
ATOM 728 C CA . LYS A 1 90 ? 22.392 -0.003 -22.076 1.00 60.81 90 LYS A CA 1
ATOM 729 C C . LYS A 1 90 ? 21.929 -1.267 -21.348 1.00 60.81 90 LYS A C 1
ATOM 731 O O . LYS A 1 90 ? 21.266 -2.126 -21.930 1.00 60.81 90 LYS A O 1
ATOM 736 N N . LYS A 1 91 ? 22.353 -1.433 -20.091 1.00 62.16 91 LYS A N 1
ATOM 737 C CA . LYS A 1 91 ? 21.887 -2.539 -19.250 1.00 62.16 91 LYS A CA 1
ATOM 738 C C . LYS A 1 91 ? 20.385 -2.357 -19.048 1.00 62.16 91 LYS A C 1
ATOM 740 O O . LYS A 1 91 ? 19.995 -1.421 -18.357 1.00 62.16 91 LYS A O 1
ATOM 745 N N . LYS A 1 92 ? 19.589 -3.264 -19.623 1.00 67.62 92 LYS A N 1
ATOM 746 C CA . LYS A 1 92 ? 18.127 -3.277 -19.492 1.00 67.62 92 LYS A CA 1
ATOM 747 C C . LYS A 1 92 ? 17.733 -3.144 -18.022 1.00 67.62 92 LYS A C 1
ATOM 749 O O . LYS A 1 92 ? 18.045 -4.039 -17.228 1.00 67.62 92 LYS A O 1
ATOM 754 N N . LYS A 1 93 ? 17.065 -2.046 -17.648 1.00 77.25 93 LYS A N 1
ATOM 755 C CA . LYS A 1 93 ? 16.473 -1.914 -16.307 1.00 77.25 93 LYS A CA 1
ATOM 756 C C . LYS A 1 93 ? 15.425 -3.017 -16.141 1.00 77.25 93 LYS A C 1
ATOM 758 O O . LYS A 1 93 ? 14.485 -3.113 -16.930 1.00 77.25 93 LYS A O 1
ATOM 763 N N . LYS A 1 94 ? 15.610 -3.882 -15.139 1.00 84.25 94 LYS A N 1
ATOM 764 C CA . LYS A 1 94 ? 14.636 -4.937 -14.831 1.00 84.25 94 LYS A CA 1
ATOM 765 C C . LYS A 1 94 ? 13.331 -4.284 -14.364 1.00 84.25 94 LYS A C 1
ATOM 767 O O . LYS A 1 94 ? 13.415 -3.324 -13.600 1.00 84.25 94 LYS A O 1
ATOM 772 N N . PRO A 1 95 ? 12.164 -4.786 -14.797 1.00 87.94 95 PRO A N 1
ATOM 773 C CA . PRO A 1 95 ? 10.892 -4.275 -14.310 1.00 87.94 95 PRO A CA 1
ATOM 774 C C . PRO A 1 95 ? 10.788 -4.464 -12.788 1.00 87.94 95 PRO A C 1
ATOM 776 O O . PRO A 1 95 ? 11.308 -5.465 -12.266 1.00 87.94 95 PRO A O 1
ATOM 779 N N . PRO A 1 96 ? 10.147 -3.521 -12.076 1.00 89.88 96 PRO A N 1
ATOM 780 C CA . PRO A 1 96 ? 9.925 -3.633 -10.643 1.00 89.88 96 PRO A CA 1
ATOM 781 C C . PRO A 1 96 ? 9.070 -4.866 -10.337 1.00 89.88 96 PRO A C 1
ATOM 783 O O . PRO A 1 96 ? 8.245 -5.303 -11.143 1.00 89.88 96 PRO A O 1
ATOM 786 N N . LYS A 1 97 ? 9.300 -5.477 -9.172 1.00 89.81 97 LYS A N 1
ATOM 787 C CA . LYS A 1 97 ? 8.536 -6.654 -8.741 1.00 89.81 97 LYS A CA 1
ATOM 788 C C . LYS A 1 97 ? 7.267 -6.210 -8.024 1.00 89.81 97 LYS A C 1
ATOM 790 O O . LYS A 1 97 ? 7.325 -5.342 -7.162 1.00 89.81 97 LYS A O 1
ATOM 795 N N . GLY A 1 98 ? 6.156 -6.876 -8.324 1.00 88.75 98 GLY A N 1
ATOM 796 C CA . GLY A 1 98 ? 4.897 -6.682 -7.608 1.00 88.75 98 GLY A CA 1
ATOM 797 C C . GLY A 1 98 ? 4.867 -7.340 -6.226 1.00 88.75 98 GLY A C 1
ATOM 798 O O . GLY A 1 98 ? 5.776 -8.083 -5.833 1.00 88.75 98 GLY A O 1
ATOM 799 N N . LEU A 1 99 ? 3.773 -7.085 -5.510 1.00 91.38 99 LEU A N 1
ATOM 800 C CA . LEU A 1 99 ? 3.467 -7.646 -4.198 1.00 91.38 99 LEU A CA 1
ATOM 801 C C . LEU A 1 99 ? 2.115 -8.365 -4.235 1.00 91.38 99 LEU A C 1
ATOM 803 O O . LEU A 1 99 ? 1.169 -7.872 -4.839 1.00 91.38 99 LEU A O 1
ATOM 807 N N . TYR A 1 100 ? 2.022 -9.516 -3.567 1.00 93.81 100 TYR A N 1
ATOM 808 C CA . TYR A 1 100 ? 0.773 -10.260 -3.413 1.00 93.81 100 TYR A CA 1
ATOM 809 C C . TYR A 1 100 ? 0.334 -10.257 -1.947 1.00 93.81 100 TYR A C 1
ATOM 811 O O . TYR A 1 100 ? 1.095 -10.670 -1.066 1.00 93.81 100 TYR A O 1
ATOM 819 N N . LEU A 1 101 ? -0.887 -9.786 -1.687 1.00 92.31 101 LEU A N 1
ATOM 820 C CA . LEU A 1 101 ? -1.466 -9.718 -0.346 1.00 92.31 101 LEU A CA 1
ATOM 821 C C . LEU A 1 101 ? -2.365 -10.928 -0.093 1.00 92.31 101 LEU A C 1
ATOM 823 O O . LEU A 1 101 ? -3.294 -11.190 -0.853 1.00 92.31 101 LEU A O 1
ATOM 827 N N . TYR A 1 102 ? -2.137 -11.631 1.014 1.00 91.81 102 TYR A N 1
ATOM 828 C CA . TYR A 1 102 ? -2.973 -12.745 1.451 1.00 91.81 102 TYR A CA 1
ATOM 829 C C . TYR A 1 102 ? -3.167 -12.726 2.969 1.00 91.81 102 TYR A C 1
ATOM 831 O O . TYR A 1 102 ? -2.436 -12.078 3.715 1.00 91.81 102 TYR A O 1
ATOM 839 N N . GLY A 1 103 ? -4.211 -13.411 3.427 1.00 90.12 103 GLY A N 1
ATOM 840 C CA . GLY A 1 103 ? -4.615 -13.432 4.829 1.00 90.12 103 GLY A CA 1
ATOM 841 C C . GLY A 1 103 ? -6.110 -13.690 4.972 1.00 90.12 103 GLY A C 1
ATOM 842 O O . GLY A 1 103 ? -6.825 -13.781 3.968 1.00 90.12 103 GLY A O 1
ATOM 843 N N . ALA A 1 104 ? -6.589 -13.758 6.212 1.00 89.12 104 ALA A N 1
ATOM 844 C CA . ALA A 1 104 ? -7.987 -14.049 6.531 1.00 89.12 104 ALA A CA 1
ATOM 845 C C . ALA A 1 104 ? -8.985 -13.089 5.848 1.00 89.12 104 ALA A C 1
ATOM 847 O O . ALA A 1 104 ? -8.661 -11.939 5.521 1.00 89.12 104 ALA A O 1
ATOM 848 N N . VAL A 1 105 ? -10.209 -13.571 5.614 1.00 91.31 105 VAL A N 1
ATOM 849 C CA . VAL A 1 105 ? -11.329 -12.749 5.125 1.00 91.31 105 VAL A CA 1
ATOM 850 C C . VAL A 1 105 ? -11.606 -11.630 6.137 1.00 91.31 105 VAL A C 1
ATOM 852 O O . VAL A 1 105 ? -11.467 -11.835 7.337 1.00 91.31 105 VAL A O 1
ATOM 855 N N . GLY A 1 106 ? -11.923 -10.427 5.651 1.00 89.75 106 GLY A N 1
ATOM 856 C CA . GLY A 1 106 ? -12.156 -9.254 6.504 1.00 89.75 106 GLY A CA 1
ATOM 857 C C . GLY A 1 106 ? -10.895 -8.517 6.980 1.00 89.75 106 GLY A C 1
ATOM 858 O O . GLY A 1 106 ? -11.014 -7.465 7.587 1.00 89.75 106 GLY A O 1
ATOM 859 N N . GLY A 1 107 ? -9.683 -8.989 6.661 1.00 88.25 107 GLY A N 1
ATOM 860 C CA . GLY A 1 107 ? -8.422 -8.342 7.073 1.00 88.25 107 GLY A CA 1
ATOM 861 C C . GLY A 1 107 ? -8.020 -7.074 6.299 1.00 88.25 107 GLY A C 1
ATOM 862 O O . GLY A 1 107 ? -6.832 -6.798 6.189 1.00 88.25 107 GLY A O 1
ATOM 863 N N . GLY A 1 108 ? -8.960 -6.371 5.661 1.00 92.62 108 GLY A N 1
ATOM 864 C CA . GLY A 1 108 ? -8.694 -5.081 5.002 1.00 92.62 108 GLY A CA 1
ATOM 865 C C . GLY A 1 108 ? -7.835 -5.110 3.728 1.00 92.62 108 GLY A C 1
ATOM 866 O O . GLY A 1 108 ? -7.482 -4.057 3.219 1.00 92.62 108 GLY A O 1
ATOM 867 N N . LYS A 1 109 ? -7.504 -6.284 3.170 1.00 94.94 109 LYS A N 1
ATOM 868 C CA . LYS A 1 109 ? -6.615 -6.407 1.993 1.00 94.94 109 LYS A CA 1
ATOM 869 C C . LYS A 1 109 ? -7.085 -5.605 0.774 1.00 94.94 109 LYS A C 1
ATOM 871 O O . LYS A 1 109 ? -6.264 -4.955 0.143 1.00 94.94 109 LYS A O 1
ATOM 876 N N . THR A 1 110 ? -8.381 -5.669 0.455 1.00 95.12 110 THR A N 1
ATOM 877 C CA . THR A 1 110 ? -8.969 -4.907 -0.658 1.00 95.12 110 THR A CA 1
ATOM 878 C C . THR A 1 110 ? -8.835 -3.412 -0.403 1.00 95.12 110 THR A C 1
ATOM 880 O O . THR A 1 110 ? -8.266 -2.727 -1.231 1.00 95.12 110 THR A O 1
ATOM 883 N N . MET A 1 111 ? -9.189 -2.944 0.799 1.00 95.31 111 MET A N 1
ATOM 884 C CA . MET A 1 111 ? -9.035 -1.539 1.194 1.00 95.31 111 MET A CA 1
ATOM 885 C C . MET A 1 111 ? -7.585 -1.045 1.058 1.00 95.31 111 MET A C 1
ATOM 887 O O . MET A 1 111 ? -7.352 0.041 0.539 1.00 95.31 111 MET A O 1
ATOM 891 N N . LEU A 1 112 ? -6.598 -1.854 1.463 1.00 95.75 112 LEU A N 1
ATOM 892 C CA . LEU A 1 112 ? -5.183 -1.510 1.291 1.00 95.75 112 LEU A CA 1
ATOM 893 C C . LEU A 1 112 ? -4.757 -1.454 -0.184 1.00 95.75 112 LEU A C 1
ATOM 895 O O . LEU A 1 112 ? -3.906 -0.639 -0.535 1.00 95.75 112 LEU A O 1
ATOM 899 N N . MET A 1 113 ? -5.320 -2.316 -1.036 1.00 94.88 113 MET A N 1
ATOM 900 C CA . MET A 1 113 ? -5.080 -2.256 -2.479 1.00 94.88 113 MET A CA 1
ATOM 901 C C . MET A 1 113 ? -5.756 -1.051 -3.128 1.00 94.88 113 MET A C 1
ATOM 903 O O . MET A 1 113 ? -5.128 -0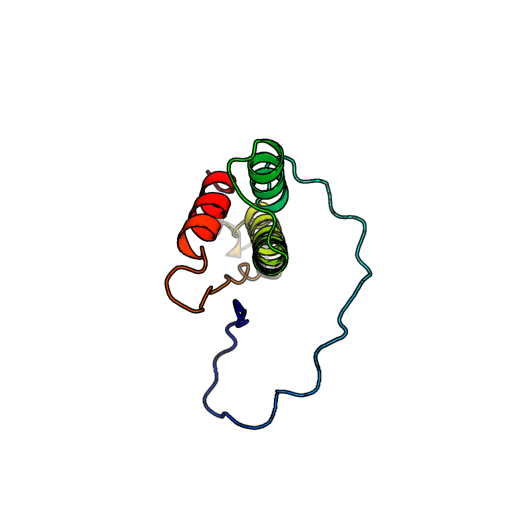.432 -3.979 1.00 94.88 113 MET A O 1
ATOM 907 N N . ASP A 1 114 ? -6.971 -0.698 -2.711 1.00 94.75 114 ASP A N 1
ATOM 908 C CA . ASP A 1 114 ? -7.684 0.486 -3.201 1.00 94.75 114 ASP A CA 1
ATOM 909 C C . ASP A 1 114 ? -6.887 1.753 -2.856 1.00 94.75 114 ASP A C 1
ATOM 911 O O . ASP A 1 114 ? -6.555 2.538 -3.738 1.00 94.75 114 ASP A O 1
ATOM 915 N N . LEU A 1 115 ? -6.432 1.870 -1.599 1.00 93.06 115 LEU A N 1
ATOM 916 C CA . LEU A 1 115 ? -5.527 2.936 -1.149 1.00 93.06 115 LEU A CA 1
ATOM 917 C C . LEU A 1 115 ? -4.267 3.056 -2.010 1.00 93.06 115 LEU A C 1
ATOM 919 O O . LEU A 1 115 ? -3.848 4.157 -2.360 1.00 93.06 115 LEU A O 1
ATOM 923 N N . PHE A 1 116 ? -3.626 1.925 -2.306 1.00 94.50 116 PHE A N 1
ATOM 924 C CA . PHE A 1 116 ? -2.431 1.900 -3.143 1.00 94.50 116 PHE A CA 1
ATOM 925 C C . PHE A 1 116 ? -2.739 2.315 -4.583 1.00 94.50 116 PHE A C 1
ATOM 927 O O . PHE A 1 116 ? -1.971 3.071 -5.172 1.00 94.50 116 PHE A O 1
ATOM 934 N N . TYR A 1 117 ? -3.849 1.834 -5.141 1.00 92.62 117 TYR A N 1
ATOM 935 C CA . TYR A 1 117 ? -4.256 2.139 -6.507 1.00 92.62 117 TYR A CA 1
ATOM 936 C C . TYR A 1 117 ? -4.555 3.629 -6.692 1.00 92.62 117 TYR A C 1
ATOM 938 O O . TYR A 1 117 ? -4.093 4.213 -7.672 1.00 92.62 117 TYR A O 1
ATOM 946 N N . ASP A 1 118 ? -5.219 4.255 -5.719 1.00 91.44 118 ASP A N 1
ATOM 947 C CA . ASP A 1 118 ? -5.494 5.696 -5.711 1.00 91.44 118 ASP A CA 1
ATOM 948 C C . ASP A 1 118 ? -4.206 6.540 -5.749 1.00 91.44 118 ASP A C 1
ATOM 950 O O . ASP A 1 118 ? -4.206 7.640 -6.293 1.00 91.44 118 ASP A O 1
ATOM 954 N N . CYS A 1 119 ? -3.089 6.027 -5.215 1.00 90.50 119 CYS A N 1
ATOM 955 C CA . CYS A 1 119 ? -1.787 6.704 -5.286 1.00 90.50 119 CYS A CA 1
ATOM 956 C C . CYS A 1 119 ? -1.154 6.640 -6.686 1.00 90.50 119 CYS A C 1
ATOM 958 O O . CYS A 1 119 ? -0.247 7.414 -6.983 1.00 90.50 119 CYS A O 1
ATOM 960 N N . CYS A 1 120 ? -1.549 5.672 -7.518 1.00 86.00 120 CYS A N 1
ATOM 961 C CA . CYS A 1 120 ? -0.939 5.408 -8.823 1.00 86.00 120 CYS A CA 1
ATOM 962 C C . CYS A 1 120 ? -1.671 6.055 -10.006 1.00 86.00 120 CYS A C 1
ATOM 964 O O . CYS A 1 120 ? -1.160 5.956 -11.125 1.00 86.00 120 CYS A O 1
ATOM 966 N N . GLN A 1 121 ? -2.854 6.637 -9.787 1.00 72.38 121 GLN A N 1
ATOM 967 C CA . GLN A 1 121 ? -3.580 7.401 -10.808 1.00 72.38 121 GLN A CA 1
ATOM 968 C C . GLN A 1 121 ? -2.895 8.738 -11.102 1.00 72.38 121 GLN A C 1
ATOM 970 O O . GLN A 1 121 ? -2.903 9.123 -12.294 1.00 72.38 121 GLN A O 1
#

Foldseek 3Di:
DAWDWDPDDDDDDDDDPDDDPPDDDPDDPPDDPPPLALLNLVVVCCVVVVDPDDPRLNVVSVVLSVLLVLQVPDDADDDDPCPVPPPPDDDGDDRGGDIDIDDDPPPCPVVSVVSSVVSVD

InterPro domains:
  IPR005654 ATPase, AFG1-like [PF03969] (42-118)
  IPR005654 ATPase, AFG1-like [PTHR12169] (33-120)
  IPR027417 P-loop containing nucleoside triphosphate hydrolase [G3DSA:3.40.50.300] (48-121)

Solvent-accessible surface area (backbone atoms only — not comparable to full-atom values): 8298 Å² total; per-residue (Å²): 134,77,68,55,81,54,82,87,67,93,80,88,85,85,90,82,90,85,82,85,76,93,78,83,76,98,78,73,94,81,67,80,83,60,82,66,35,34,53,52,53,53,52,52,34,35,76,70,65,78,40,80,91,46,74,63,57,52,57,51,31,57,53,50,33,51,43,51,50,46,52,74,72,56,77,80,86,76,88,53,95,63,57,79,75,60,84,68,83,72,80,78,80,75,79,69,72,84,82,56,86,51,64,63,89,89,70,50,63,66,61,55,48,51,50,43,50,68,51,72,112

pLDDT: mean 73.86, std 22.78, range [29.53, 96.44]

Radius of gyration: 18.44 Å; Cα contacts (8 Å, |Δi|>4): 79; chains: 1; bounding box: 38×41×49 Å